Protein AF-F7KU74-F1 (afdb_monomer_lite)

Sequence (120 aa):
MKKQVNDEVMTDLCMKVKKYVEEKDWDSCMELIPRYM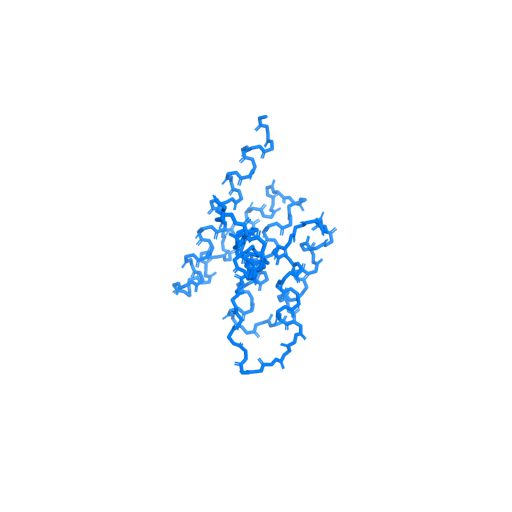ERYPNSAVPHNLLGIVLESQGHHPDAMRHFRAAWSLDPTFMPASQNIDAYSLYDSEKDVKPAYTADDCLTERRPTLLEKSGFF

Secondary structure (DSSP, 8-state):
-HHHHHHHHHHHHHHHHHHHHHTT-HHHHHHHHHHHHHH-TT-HHHHHHHHHHHHHTT-HHHHHHHHHHHHHH-TT-HHHHHHHHHHHS--TT--PPP--SHHHHHHTS---TTSS----

pLDDT: mean 87.08, std 16.15, range [45.28, 98.5]

Radius of gyration: 15.87 Å; chains: 1; bounding box: 47×33×41 Å

Foldseek 3Di:
DVVVVVVVVLVVLLVVLVVCLVVVVLVCLVVPLVVCCVVCVLALQSLQSVLVSCVSVVVNVSSLVSLVVSCVSPVPQVQSVLQNVQSVPPDVPDPGDRDNHVVVVVVPPDPDPPVPPPDD

Structure (mmCIF, N/CA/C/O backbone):
data_AF-F7KU74-F1
#
_entry.id   AF-F7KU74-F1
#
loop_
_atom_site.group_PDB
_atom_site.id
_atom_site.type_symbol
_atom_site.label_atom_id
_atom_site.label_alt_id
_atom_site.label_comp_id
_atom_site.label_asym_id
_atom_site.label_entity_id
_atom_site.label_seq_id
_atom_site.pdbx_PDB_ins_code
_atom_site.Cartn_x
_atom_site.Cartn_y
_atom_site.Cartn_z
_atom_site.occupancy
_atom_site.B_iso_or_equiv
_atom_site.auth_seq_id
_atom_site.auth_comp_id
_atom_site.auth_asym_id
_atom_site.auth_atom_id
_atom_site.pdbx_PDB_model_num
ATOM 1 N N . MET A 1 1 ? 16.213 11.738 -14.566 1.00 60.38 1 MET A N 1
ATOM 2 C CA . MET A 1 1 ? 14.845 12.249 -14.811 1.00 60.38 1 MET A CA 1
ATOM 3 C C . MET A 1 1 ? 13.755 11.187 -14.640 1.00 60.38 1 MET A C 1
ATOM 5 O O . MET A 1 1 ? 12.899 11.403 -13.805 1.00 60.38 1 MET A O 1
ATOM 9 N N . LYS A 1 2 ? 13.778 10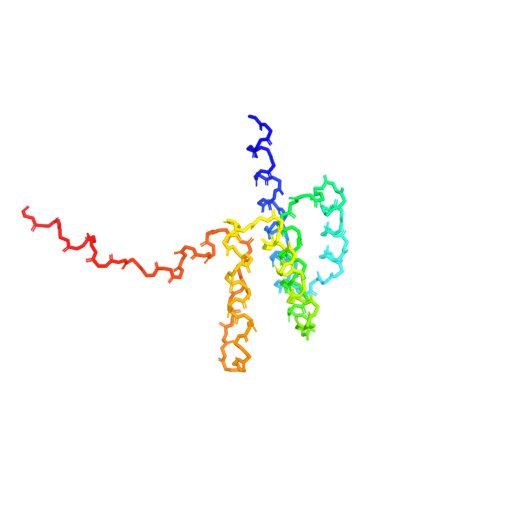.025 -15.324 1.00 61.94 2 LYS A N 1
ATOM 10 C CA . LYS A 1 2 ? 12.691 9.014 -15.218 1.00 61.94 2 LYS A CA 1
ATOM 11 C C . LYS A 1 2 ? 12.496 8.377 -13.826 1.00 61.94 2 LYS A C 1
ATOM 13 O O . LYS A 1 2 ? 11.362 8.163 -13.430 1.00 61.94 2 LYS A O 1
ATOM 18 N N . LYS A 1 3 ? 13.581 8.092 -13.092 1.00 64.25 3 LYS A N 1
ATOM 19 C CA . LYS A 1 3 ? 13.516 7.505 -11.737 1.00 64.25 3 LYS A CA 1
ATOM 20 C C . LYS A 1 3 ? 12.809 8.438 -10.744 1.00 64.25 3 LYS A C 1
ATOM 22 O O . LYS A 1 3 ? 11.842 8.043 -10.124 1.00 64.25 3 LYS A O 1
ATOM 27 N N . GLN A 1 4 ? 13.218 9.704 -10.730 1.00 63.88 4 GLN A N 1
ATOM 28 C CA . GLN A 1 4 ? 12.684 10.738 -9.840 1.00 63.88 4 GLN A CA 1
ATOM 29 C C . GLN A 1 4 ? 11.178 10.982 -10.048 1.00 63.88 4 GLN A C 1
ATOM 31 O O . GLN A 1 4 ? 10.428 11.071 -9.087 1.00 63.88 4 GLN A O 1
ATOM 36 N N . VAL A 1 5 ? 10.720 10.988 -11.307 1.00 66.12 5 VAL A N 1
ATOM 37 C CA . VAL A 1 5 ? 9.287 11.091 -11.637 1.00 66.12 5 VAL A CA 1
ATOM 38 C C . VAL A 1 5 ? 8.510 9.856 -11.170 1.00 66.12 5 VAL A C 1
ATOM 40 O O . VAL A 1 5 ? 7.389 9.984 -10.690 1.00 66.12 5 VAL A O 1
ATOM 43 N N . ASN A 1 6 ? 9.085 8.656 -11.289 1.00 78.69 6 ASN A N 1
ATOM 44 C CA . ASN A 1 6 ? 8.441 7.449 -10.772 1.00 78.69 6 ASN A CA 1
ATOM 45 C C . ASN A 1 6 ? 8.357 7.463 -9.238 1.00 78.69 6 ASN A C 1
ATOM 47 O O . ASN A 1 6 ? 7.337 7.042 -8.701 1.00 78.69 6 ASN A O 1
ATOM 51 N N . ASP A 1 7 ? 9.376 7.981 -8.551 1.00 81.19 7 ASP A N 1
ATOM 52 C CA . ASP A 1 7 ? 9.401 8.075 -7.088 1.00 81.19 7 ASP A CA 1
ATOM 53 C C . ASP A 1 7 ? 8.306 9.035 -6.572 1.00 81.19 7 ASP A C 1
ATOM 55 O O . ASP A 1 7 ? 7.558 8.688 -5.657 1.00 81.19 7 ASP A O 1
ATOM 59 N N . GLU A 1 8 ? 8.122 10.197 -7.209 1.00 88.50 8 GLU A N 1
ATOM 60 C CA . GLU A 1 8 ? 7.037 11.141 -6.882 1.00 88.50 8 GLU A CA 1
ATOM 61 C C . GLU A 1 8 ? 5.646 10.537 -7.127 1.00 88.50 8 GLU A C 1
ATOM 63 O O . GLU A 1 8 ? 4.759 10.642 -6.279 1.00 88.50 8 GLU A O 1
ATOM 68 N N . VAL A 1 9 ? 5.461 9.847 -8.258 1.00 93.50 9 VAL A N 1
ATOM 69 C CA . VAL A 1 9 ? 4.189 9.190 -8.604 1.00 93.50 9 VAL A CA 1
ATOM 70 C C . VAL A 1 9 ? 3.828 8.090 -7.602 1.00 93.50 9 VAL A C 1
ATOM 72 O O . VAL A 1 9 ? 2.661 7.955 -7.232 1.00 93.50 9 VAL A O 1
ATOM 75 N N . MET A 1 10 ? 4.809 7.302 -7.156 1.00 94.94 10 MET A N 1
ATOM 76 C CA . MET A 1 10 ? 4.579 6.263 -6.148 1.00 94.94 10 MET A CA 1
ATOM 77 C C . MET A 1 10 ? 4.328 6.862 -4.764 1.00 94.94 10 MET A C 1
ATOM 79 O O . MET A 1 10 ? 3.487 6.352 -4.030 1.00 94.94 10 MET A O 1
ATOM 83 N N . THR A 1 11 ? 4.986 7.973 -4.431 1.00 93.94 11 THR A N 1
ATOM 84 C CA . THR A 1 11 ? 4.736 8.701 -3.179 1.00 93.94 11 THR A CA 1
ATOM 85 C C . THR A 1 11 ? 3.295 9.222 -3.128 1.00 93.94 11 THR A C 1
ATOM 87 O O . THR A 1 11 ? 2.610 9.030 -2.124 1.00 93.94 11 THR A O 1
ATOM 90 N N . ASP A 1 12 ? 2.793 9.808 -4.222 1.00 95.88 12 ASP A N 1
ATOM 91 C CA . ASP A 1 12 ? 1.389 10.234 -4.343 1.00 95.88 12 ASP A CA 1
ATOM 92 C C . ASP A 1 12 ? 0.410 9.061 -4.182 1.00 95.88 12 ASP A C 1
ATOM 94 O O . ASP A 1 12 ? -0.574 9.173 -3.446 1.00 95.88 12 ASP A O 1
ATOM 98 N N . LEU A 1 13 ? 0.708 7.913 -4.801 1.00 97.56 13 LEU A N 1
ATOM 99 C CA . LEU A 1 13 ? -0.093 6.702 -4.631 1.00 97.56 13 LEU A CA 1
ATOM 100 C C . LEU A 1 13 ? -0.143 6.265 -3.159 1.00 97.56 13 LEU A C 1
ATOM 102 O O . LEU A 1 13 ? -1.234 6.027 -2.639 1.00 97.56 13 LEU A O 1
ATOM 106 N N . CYS A 1 14 ? 1.006 6.188 -2.479 1.00 97.62 14 CYS A N 1
ATOM 107 C CA . CYS A 1 14 ? 1.068 5.806 -1.068 1.00 97.62 14 CYS A CA 1
ATOM 108 C C . CYS A 1 14 ? 0.245 6.752 -0.185 1.00 97.62 14 CYS A C 1
ATOM 110 O O . CYS A 1 14 ? -0.519 6.282 0.655 1.00 97.62 14 CYS A O 1
ATOM 112 N N . MET A 1 15 ? 0.351 8.071 -0.395 1.00 97.12 15 MET A N 1
ATOM 113 C CA . MET A 1 15 ? -0.408 9.064 0.375 1.00 97.12 15 MET A CA 1
ATOM 114 C C . MET A 1 15 ? -1.922 8.921 0.178 1.00 97.12 15 MET A C 1
ATOM 116 O O . MET A 1 15 ? -2.672 8.944 1.155 1.00 97.12 15 MET A O 1
ATOM 120 N N . LYS A 1 16 ? -2.382 8.739 -1.067 1.00 98.12 16 LYS A N 1
ATOM 121 C CA . LYS A 1 16 ? -3.809 8.548 -1.372 1.00 98.12 16 LYS A CA 1
ATOM 122 C C . LYS A 1 16 ? -4.356 7.266 -0.765 1.00 98.12 16 LYS A C 1
ATOM 124 O O . LYS A 1 16 ? -5.388 7.309 -0.107 1.00 98.12 16 LYS A O 1
ATOM 129 N N . VAL A 1 17 ? -3.655 6.146 -0.951 1.00 98.31 17 VAL A N 1
ATOM 130 C CA . VAL A 1 17 ? -4.093 4.857 -0.402 1.00 98.31 17 VAL A CA 1
ATOM 131 C C . VAL A 1 17 ? -4.121 4.902 1.121 1.00 98.31 17 VAL A C 1
ATOM 133 O O . VAL A 1 17 ? -5.105 4.468 1.704 1.00 98.31 17 VAL A O 1
ATOM 136 N N . LYS A 1 18 ? -3.106 5.481 1.773 1.00 97.69 18 LYS A N 1
ATOM 137 C CA . LYS A 1 18 ? -3.102 5.650 3.232 1.00 97.69 18 LYS A CA 1
ATOM 138 C C . LYS A 1 18 ? -4.338 6.411 3.716 1.00 97.69 18 LYS A C 1
ATOM 140 O O . LYS A 1 18 ? -5.028 5.935 4.611 1.00 97.69 18 LYS A O 1
ATOM 145 N N . LYS A 1 19 ? -4.660 7.535 3.069 1.00 98.19 19 LYS A N 1
ATOM 146 C CA . LYS A 1 19 ? -5.867 8.313 3.373 1.00 98.19 19 LYS A CA 1
ATOM 147 C C . LYS A 1 19 ? -7.145 7.481 3.197 1.00 98.19 19 LYS A C 1
ATOM 149 O O . LYS A 1 19 ? -7.986 7.465 4.087 1.00 98.19 19 LYS A O 1
ATOM 154 N N . TYR A 1 20 ? -7.286 6.775 2.077 1.00 98.25 20 TYR A N 1
ATOM 155 C CA . TYR A 1 20 ? -8.466 5.946 1.824 1.00 98.25 20 TYR A CA 1
ATOM 156 C C . TYR A 1 20 ? -8.605 4.796 2.827 1.00 98.25 20 TYR A C 1
ATOM 158 O O . TYR A 1 20 ? -9.713 4.510 3.267 1.00 98.25 20 TYR A O 1
ATOM 166 N N . VAL A 1 21 ? -7.501 4.175 3.252 1.00 97.19 21 VAL A N 1
ATOM 167 C CA . VAL A 1 21 ? -7.513 3.148 4.306 1.00 97.19 21 VAL A CA 1
ATOM 168 C C . VAL A 1 21 ? -7.985 3.729 5.643 1.00 97.19 21 VAL A C 1
ATOM 170 O O . VAL A 1 21 ? -8.821 3.118 6.307 1.00 97.19 21 VAL A O 1
ATOM 173 N N . GLU A 1 22 ? -7.505 4.916 6.027 1.00 95.69 22 GLU A N 1
ATOM 174 C CA . GLU A 1 22 ? -7.946 5.620 7.244 1.00 95.69 22 GLU A CA 1
ATOM 175 C C . GLU A 1 22 ? -9.449 5.957 7.203 1.00 95.69 22 GLU A C 1
ATOM 177 O O . GLU A 1 22 ? -10.148 5.832 8.210 1.00 95.69 22 GLU A O 1
ATOM 182 N N . GLU A 1 23 ? -9.961 6.320 6.025 1.00 97.38 23 GLU A N 1
ATOM 183 C CA . GLU A 1 23 ? -11.383 6.588 5.767 1.00 97.38 23 GLU A CA 1
ATOM 184 C C . GLU A 1 23 ? -12.219 5.306 5.578 1.00 97.38 23 GLU A C 1
ATOM 186 O O . GLU A 1 23 ? -13.448 5.376 5.521 1.00 97.38 23 GLU A O 1
ATOM 191 N N . LYS A 1 24 ? -11.574 4.130 5.523 1.00 96.69 24 LYS A N 1
ATOM 192 C CA . LYS A 1 24 ? -12.171 2.831 5.160 1.00 96.69 24 LYS A CA 1
ATOM 193 C C . LYS A 1 24 ? -12.845 2.829 3.782 1.00 96.69 24 LYS A C 1
ATOM 195 O O . LYS A 1 24 ? -13.768 2.052 3.536 1.00 96.69 24 LYS A O 1
ATOM 200 N N . ASP A 1 25 ? -12.373 3.684 2.881 1.00 97.88 25 ASP A N 1
ATOM 201 C CA . ASP A 1 25 ? -12.792 3.746 1.485 1.00 97.88 25 ASP A CA 1
ATOM 202 C C . ASP A 1 25 ? -12.037 2.689 0.664 1.00 97.88 25 ASP A C 1
ATOM 204 O O . ASP A 1 25 ? -11.052 2.944 -0.041 1.00 97.88 25 ASP A O 1
ATOM 208 N N . TRP A 1 26 ? -12.486 1.443 0.811 1.00 96.81 26 TRP A N 1
ATOM 209 C CA . TRP A 1 26 ? -11.914 0.304 0.099 1.00 96.81 26 TRP A CA 1
ATOM 210 C C . TRP A 1 26 ? -12.157 0.394 -1.406 1.00 96.81 26 TRP A C 1
ATOM 212 O O . TRP A 1 26 ? -11.298 -0.027 -2.177 1.00 96.81 26 TRP A O 1
ATOM 222 N N . ASP A 1 27 ? -13.280 0.976 -1.827 1.00 96.81 27 ASP A N 1
ATOM 223 C CA . ASP A 1 27 ? -13.652 1.090 -3.236 1.00 96.81 27 ASP A CA 1
ATOM 224 C C . ASP A 1 27 ? -12.647 1.967 -3.991 1.00 96.81 27 ASP A C 1
ATOM 226 O O . ASP A 1 27 ? -12.095 1.538 -5.008 1.00 96.81 27 ASP A O 1
ATOM 230 N N . SER A 1 28 ? -12.300 3.137 -3.442 1.00 97.62 28 SER A N 1
ATOM 231 C CA . SER A 1 28 ? -11.270 4.005 -4.027 1.00 97.62 28 SER A CA 1
ATOM 232 C C . SER A 1 28 ? -9.893 3.331 -4.077 1.00 97.62 28 SER A C 1
ATOM 234 O O . SER A 1 28 ? -9.157 3.494 -5.055 1.00 97.62 28 SER A O 1
ATOM 236 N N . CYS A 1 29 ? -9.532 2.526 -3.068 1.00 97.69 29 CYS A N 1
ATOM 237 C CA . CYS A 1 29 ? -8.291 1.741 -3.093 1.00 97.69 29 CYS A CA 1
ATOM 238 C C . CYS A 1 29 ? -8.300 0.702 -4.222 1.00 97.69 29 CYS A C 1
ATOM 240 O O . CYS A 1 29 ? -7.329 0.591 -4.978 1.00 97.69 29 CYS A O 1
ATOM 242 N N . MET A 1 30 ? -9.399 -0.047 -4.334 1.00 95.69 30 MET A N 1
ATOM 243 C CA . MET A 1 30 ? -9.573 -1.126 -5.305 1.00 95.69 30 MET A CA 1
ATOM 244 C C . MET A 1 30 ? -9.766 -0.609 -6.736 1.00 95.69 30 MET A C 1
ATOM 246 O O . MET A 1 30 ? -9.493 -1.344 -7.679 1.00 95.69 30 MET A O 1
ATOM 250 N N . GLU A 1 31 ? -10.153 0.654 -6.926 1.00 97.06 31 GLU A N 1
ATOM 251 C CA . GLU A 1 31 ? -10.120 1.323 -8.231 1.00 97.06 31 GLU A CA 1
ATOM 252 C C . GLU A 1 31 ? -8.714 1.847 -8.573 1.00 97.06 31 GLU A C 1
ATOM 254 O O . GLU A 1 31 ? -8.239 1.699 -9.705 1.00 97.06 31 GLU A O 1
ATOM 259 N N . LEU A 1 32 ? -8.032 2.478 -7.610 1.00 97.88 32 LEU A N 1
ATOM 260 C CA . LEU A 1 32 ? -6.780 3.192 -7.859 1.00 97.88 32 LEU A CA 1
ATOM 261 C C . LEU A 1 32 ? -5.587 2.249 -8.041 1.00 97.88 32 LEU A C 1
ATOM 263 O O . LEU A 1 32 ? -4.817 2.409 -8.990 1.00 97.88 32 LEU A O 1
ATOM 267 N N . ILE A 1 33 ? -5.413 1.278 -7.143 1.00 98.12 33 ILE A N 1
ATOM 268 C CA . ILE A 1 33 ? -4.217 0.424 -7.110 1.00 98.12 33 ILE A CA 1
ATOM 269 C C . ILE A 1 33 ? -4.049 -0.398 -8.403 1.00 98.12 33 ILE A C 1
ATOM 271 O O . ILE A 1 33 ? -2.938 -0.390 -8.948 1.00 98.12 33 ILE A O 1
ATOM 275 N N . PRO A 1 34 ? -5.093 -1.044 -8.970 1.00 97.62 34 PRO A N 1
ATOM 276 C CA . PRO A 1 34 ? -4.948 -1.815 -10.207 1.00 97.62 34 PRO A CA 1
ATOM 277 C C . PRO A 1 34 ? -4.460 -0.983 -11.395 1.00 97.62 34 PRO A C 1
ATOM 279 O O . PRO A 1 34 ? -3.608 -1.443 -12.152 1.00 97.62 34 PRO A O 1
ATOM 282 N N . ARG A 1 35 ? -4.887 0.282 -11.515 1.00 97.62 35 ARG A N 1
ATOM 283 C CA . ARG A 1 35 ? -4.396 1.188 -12.572 1.00 97.62 35 ARG A CA 1
ATOM 284 C C . ARG A 1 35 ? -2.884 1.404 -12.488 1.00 97.62 35 ARG A C 1
ATOM 286 O O . ARG A 1 35 ? -2.208 1.534 -13.509 1.00 97.62 35 ARG A O 1
ATOM 293 N N . TYR A 1 36 ? -2.338 1.443 -11.273 1.00 97.44 36 TYR A N 1
ATOM 294 C CA . TYR A 1 36 ? -0.897 1.560 -11.064 1.00 97.44 36 TYR A CA 1
ATOM 295 C C . TYR A 1 36 ? -0.176 0.231 -11.279 1.00 97.44 36 TYR A C 1
ATOM 297 O O . TYR A 1 36 ? 0.931 0.248 -11.808 1.00 97.44 36 TYR A O 1
ATOM 305 N N . MET A 1 37 ? -0.790 -0.908 -10.949 1.00 96.50 37 MET A N 1
ATOM 306 C CA . MET A 1 37 ? -0.249 -2.225 -11.312 1.00 96.50 37 MET A CA 1
ATOM 307 C C . MET A 1 37 ? -0.141 -2.389 -12.832 1.00 96.50 37 MET A C 1
ATOM 309 O O . MET A 1 37 ? 0.896 -2.819 -13.326 1.00 96.50 37 MET A O 1
ATOM 313 N N . GLU A 1 38 ? -1.165 -1.984 -13.586 1.00 96.00 38 GLU A N 1
ATOM 314 C CA . GLU A 1 38 ? -1.161 -2.043 -15.053 1.00 96.00 38 GLU A CA 1
ATOM 315 C C . GLU A 1 38 ? -0.091 -1.135 -15.667 1.00 96.00 38 GLU A C 1
ATOM 317 O O . GLU A 1 38 ? 0.631 -1.529 -16.584 1.00 96.00 38 GLU A O 1
ATOM 322 N N . ARG A 1 39 ? 0.032 0.094 -15.156 1.00 95.62 39 ARG A N 1
ATOM 323 C CA . ARG A 1 39 ? 0.986 1.079 -15.679 1.00 95.62 39 ARG A CA 1
ATOM 324 C C . ARG A 1 39 ? 2.428 0.803 -15.248 1.00 95.62 39 ARG A C 1
ATOM 326 O O . ARG A 1 39 ? 3.360 1.169 -15.967 1.00 95.62 39 ARG A O 1
ATOM 333 N N . TYR A 1 40 ? 2.615 0.182 -14.086 1.00 94.44 40 TYR A N 1
ATOM 334 C CA . TYR A 1 40 ? 3.913 -0.081 -13.469 1.00 94.44 40 TYR A CA 1
ATOM 335 C C . TYR A 1 40 ? 4.017 -1.546 -13.006 1.00 94.44 40 TYR A C 1
ATOM 337 O O . TYR A 1 40 ? 4.199 -1.798 -11.815 1.00 94.44 40 TYR A O 1
ATOM 345 N N . PRO A 1 41 ? 3.974 -2.522 -13.932 1.00 94.94 41 PRO A N 1
ATOM 346 C CA . PRO A 1 41 ? 3.888 -3.949 -13.594 1.00 94.94 41 PRO A CA 1
ATOM 347 C C . PRO A 1 41 ? 5.120 -4.495 -12.861 1.00 94.94 41 PRO A C 1
ATOM 349 O O . PRO A 1 41 ? 5.047 -5.528 -12.207 1.00 94.94 41 PRO A O 1
ATOM 352 N N . ASN A 1 42 ? 6.250 -3.791 -12.947 1.00 93.88 42 ASN A N 1
ATOM 353 C CA . ASN A 1 42 ? 7.495 -4.157 -12.270 1.00 93.88 42 ASN A CA 1
ATOM 354 C C . ASN A 1 42 ? 7.702 -3.388 -10.953 1.00 93.88 42 ASN A C 1
ATOM 356 O O . ASN A 1 42 ? 8.797 -3.415 -10.400 1.00 93.88 42 ASN A O 1
ATOM 360 N N . SER A 1 43 ? 6.701 -2.636 -10.486 1.00 95.12 43 SER A N 1
ATOM 361 C CA . SER A 1 43 ? 6.793 -1.878 -9.238 1.00 95.12 43 SER A CA 1
ATOM 362 C C . SER A 1 43 ? 6.308 -2.714 -8.060 1.00 95.12 43 SER A C 1
ATOM 364 O O . SER A 1 43 ? 5.203 -3.252 -8.082 1.00 95.12 43 SER A O 1
ATOM 366 N N . ALA A 1 44 ? 7.100 -2.762 -6.991 1.00 96.81 44 ALA A N 1
ATOM 367 C CA . ALA A 1 44 ? 6.706 -3.398 -5.737 1.00 96.81 44 ALA A CA 1
ATOM 368 C C . ALA A 1 44 ? 5.617 -2.609 -4.984 1.00 96.81 44 ALA A C 1
ATOM 370 O O . ALA A 1 44 ? 4.817 -3.197 -4.254 1.00 96.81 44 ALA A O 1
ATOM 371 N N . VAL A 1 45 ? 5.551 -1.285 -5.181 1.00 97.25 45 VAL A N 1
ATOM 372 C CA . VAL A 1 45 ? 4.704 -0.379 -4.386 1.00 97.25 45 VAL A CA 1
ATOM 373 C C . VAL A 1 45 ? 3.214 -0.739 -4.467 1.00 97.25 45 VAL A C 1
ATOM 375 O O . VAL A 1 45 ? 2.612 -0.936 -3.411 1.00 97.25 45 VAL A O 1
ATOM 378 N N . PRO A 1 46 ? 2.591 -0.909 -5.652 1.00 98.00 46 PRO A N 1
ATOM 379 C CA . PRO A 1 46 ? 1.166 -1.231 -5.726 1.00 98.00 46 PRO A CA 1
ATOM 380 C C . PRO A 1 46 ? 0.824 -2.575 -5.071 1.00 98.00 46 PRO A C 1
ATOM 382 O O . PRO A 1 46 ? -0.227 -2.707 -4.450 1.00 98.00 46 PRO A O 1
ATOM 385 N N . HIS A 1 47 ? 1.720 -3.566 -5.164 1.00 98.38 47 HIS A N 1
ATOM 386 C CA . HIS A 1 47 ? 1.536 -4.855 -4.496 1.00 98.38 47 HIS A CA 1
ATOM 387 C C . HIS A 1 47 ? 1.570 -4.706 -2.975 1.00 98.38 47 HIS A C 1
ATOM 389 O O . HIS A 1 47 ? 0.696 -5.239 -2.302 1.00 98.38 47 HIS A O 1
ATOM 395 N N . ASN A 1 48 ? 2.510 -3.932 -2.432 1.00 98.44 48 ASN A N 1
ATOM 396 C CA . ASN A 1 48 ? 2.547 -3.660 -0.998 1.00 98.44 48 ASN A CA 1
ATOM 397 C C . ASN A 1 48 ? 1.267 -2.964 -0.518 1.00 98.44 48 ASN A C 1
ATOM 399 O O . ASN A 1 48 ? 0.664 -3.387 0.462 1.00 98.44 48 ASN A O 1
ATOM 403 N N . LEU A 1 49 ? 0.812 -1.944 -1.248 1.00 98.44 49 LEU A N 1
ATOM 404 C CA . LEU A 1 49 ? -0.398 -1.198 -0.908 1.00 98.44 49 LEU A CA 1
ATOM 405 C C . LEU A 1 49 ? -1.656 -2.070 -0.936 1.00 98.44 49 LEU A C 1
ATOM 407 O O . LEU A 1 49 ? -2.476 -1.976 -0.025 1.00 98.44 49 LEU A O 1
ATOM 411 N N . LEU A 1 50 ? -1.791 -2.958 -1.927 1.00 98.50 50 LEU A N 1
ATOM 412 C CA . LEU A 1 50 ? -2.911 -3.900 -1.960 1.00 98.50 50 LEU A CA 1
ATOM 413 C C . LEU A 1 50 ? -2.865 -4.867 -0.772 1.00 98.50 50 LEU A C 1
ATOM 415 O O . LEU A 1 50 ? -3.904 -5.174 -0.198 1.00 98.50 50 LEU A O 1
ATOM 419 N N . GLY A 1 51 ? -1.667 -5.293 -0.362 1.00 98.00 51 GLY A N 1
ATOM 420 C CA . GLY A 1 51 ? -1.490 -6.084 0.852 1.00 98.00 51 GLY A CA 1
ATOM 421 C C . GLY A 1 51 ? -2.037 -5.375 2.093 1.00 98.00 51 GLY A C 1
ATOM 422 O O . GLY A 1 51 ? -2.841 -5.950 2.818 1.00 98.00 51 GLY A O 1
ATOM 423 N N . ILE A 1 52 ? -1.689 -4.101 2.292 1.00 97.75 52 ILE A N 1
ATOM 424 C CA . ILE A 1 52 ? -2.176 -3.302 3.433 1.00 97.75 52 ILE A CA 1
ATOM 425 C C . ILE A 1 52 ? -3.704 -3.169 3.415 1.00 97.75 52 ILE A C 1
ATOM 427 O O . ILE A 1 52 ? -4.360 -3.319 4.447 1.00 97.75 52 ILE A O 1
ATOM 431 N N . VAL A 1 53 ? -4.283 -2.901 2.243 1.00 98.00 53 VAL A N 1
ATOM 432 C CA . VAL A 1 53 ? -5.739 -2.775 2.068 1.00 98.00 53 VAL A CA 1
ATOM 433 C C . VAL A 1 53 ? -6.448 -4.090 2.402 1.00 98.00 53 VAL A C 1
ATOM 435 O O . VAL A 1 53 ? -7.493 -4.074 3.050 1.00 98.00 53 VAL A O 1
ATOM 438 N N . LEU A 1 54 ? -5.876 -5.226 2.000 1.00 97.12 54 LEU A N 1
ATOM 439 C CA . LEU A 1 54 ? -6.414 -6.553 2.294 1.00 97.12 54 LEU A CA 1
ATOM 440 C C . LEU A 1 54 ? -6.284 -6.917 3.781 1.00 97.12 54 LEU A C 1
ATOM 442 O O . LEU A 1 54 ? -7.255 -7.416 4.348 1.00 97.12 54 LEU A O 1
ATOM 446 N N . GLU A 1 55 ? -5.158 -6.612 4.438 1.00 94.81 55 GLU A N 1
ATOM 447 C CA . GLU A 1 55 ? -5.026 -6.768 5.901 1.00 94.81 55 GLU A CA 1
ATOM 448 C C . GLU A 1 55 ? -6.069 -5.936 6.642 1.00 94.81 55 GLU A C 1
ATOM 450 O O . GLU A 1 55 ? -6.726 -6.424 7.558 1.00 94.81 55 GLU A O 1
ATOM 455 N N . SER A 1 56 ? -6.279 -4.692 6.206 1.00 93.62 56 SER A N 1
ATOM 456 C CA . SER A 1 56 ? -7.245 -3.776 6.823 1.00 93.62 56 SER A CA 1
ATOM 457 C C . SER A 1 56 ? -8.696 -4.268 6.702 1.00 93.62 56 SER A C 1
ATO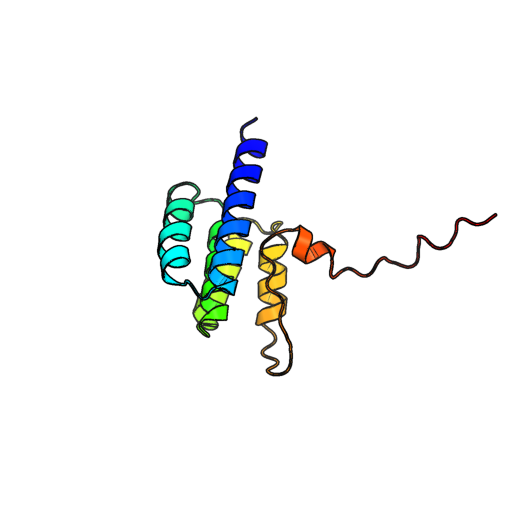M 459 O O . SER A 1 56 ? -9.554 -3.869 7.490 1.00 93.62 56 SER A O 1
ATOM 461 N N . GLN A 1 57 ? -8.968 -5.159 5.744 1.00 93.94 57 GLN A N 1
ATOM 462 C CA . GLN A 1 57 ? -10.249 -5.853 5.567 1.00 93.94 57 GLN A CA 1
ATOM 463 C C . GLN A 1 57 ? -10.299 -7.227 6.264 1.00 93.94 57 GLN A C 1
ATOM 465 O O . GLN A 1 57 ? -11.331 -7.892 6.230 1.00 93.94 57 GLN A O 1
ATOM 470 N N . GLY A 1 58 ? -9.208 -7.668 6.897 1.00 91.94 58 GLY A N 1
ATOM 471 C CA . GLY A 1 58 ? -9.093 -8.982 7.536 1.00 91.94 58 GLY A CA 1
ATOM 472 C C . GLY A 1 58 ? -8.764 -10.130 6.574 1.00 91.94 58 GLY A C 1
ATOM 473 O O . GLY A 1 58 ? -8.784 -11.296 6.972 1.00 91.94 58 GLY A O 1
ATOM 474 N N . HIS A 1 59 ? -8.429 -9.838 5.316 1.00 94.94 59 HIS A N 1
ATOM 475 C CA . HIS A 1 59 ? -8.048 -10.827 4.302 1.00 94.94 59 HIS A CA 1
ATOM 476 C C . HIS A 1 59 ? -6.549 -11.167 4.373 1.00 94.94 59 HIS A C 1
ATOM 478 O O . HIS A 1 59 ? -5.807 -11.044 3.395 1.00 94.94 59 HIS A O 1
ATOM 484 N N . HIS A 1 60 ? -6.112 -11.625 5.547 1.00 93.38 60 HIS A N 1
ATOM 485 C CA . HIS A 1 60 ? -4.704 -11.864 5.883 1.00 93.38 60 HIS A CA 1
ATOM 486 C C . HIS A 1 60 ? -3.945 -12.781 4.890 1.00 93.38 60 HIS A C 1
ATOM 488 O O . HIS A 1 60 ? -2.849 -12.428 4.441 1.00 93.38 60 HIS A O 1
ATOM 494 N N . PRO A 1 61 ? -4.494 -13.933 4.439 1.00 95.12 61 PRO A N 1
ATOM 495 C CA . PRO A 1 61 ? -3.776 -14.793 3.494 1.00 95.12 61 PRO A CA 1
ATOM 496 C C . PRO A 1 61 ? -3.502 -14.127 2.141 1.00 95.12 61 PRO A C 1
ATOM 498 O O . PRO A 1 61 ? -2.427 -14.318 1.568 1.00 95.12 61 PRO A O 1
ATOM 501 N N . ASP A 1 62 ? -4.454 -13.350 1.624 1.00 96.81 62 ASP A N 1
ATOM 502 C CA . ASP A 1 62 ? -4.296 -12.671 0.338 1.00 96.81 62 ASP A CA 1
ATOM 503 C C . ASP A 1 62 ? -3.363 -11.469 0.454 1.00 96.81 62 ASP A C 1
ATOM 505 O O . ASP A 1 62 ? -2.513 -11.262 -0.416 1.00 96.81 62 ASP A O 1
ATOM 509 N N . ALA A 1 63 ? -3.421 -10.746 1.570 1.00 97.25 63 ALA A N 1
ATOM 510 C CA . ALA A 1 63 ? -2.465 -9.695 1.860 1.00 97.25 63 ALA A CA 1
ATOM 511 C C . ALA A 1 63 ? -1.015 -10.200 1.858 1.00 97.25 63 ALA A C 1
ATOM 513 O O . ALA A 1 63 ? -0.161 -9.647 1.158 1.00 97.25 63 ALA A O 1
ATOM 514 N N . MET A 1 64 ? -0.747 -11.319 2.538 1.00 96.81 64 MET A N 1
ATOM 515 C CA . MET A 1 64 ? 0.577 -11.946 2.563 1.00 96.81 64 MET A CA 1
ATOM 516 C C . MET A 1 64 ? 1.078 -12.337 1.163 1.00 96.81 64 MET A C 1
ATOM 518 O O . MET A 1 64 ? 2.273 -12.228 0.872 1.00 96.81 64 MET A O 1
ATOM 522 N N . ARG A 1 65 ? 0.187 -12.757 0.253 1.00 97.94 65 ARG A N 1
ATOM 523 C CA . ARG A 1 65 ? 0.557 -13.029 -1.151 1.00 97.94 65 ARG A CA 1
ATOM 524 C C . ARG A 1 65 ? 1.022 -11.759 -1.854 1.00 97.94 65 ARG A C 1
ATOM 526 O O . ARG A 1 65 ? 2.023 -11.794 -2.570 1.00 97.94 65 ARG A O 1
ATOM 533 N N . HIS A 1 66 ? 0.335 -10.646 -1.625 1.00 98.31 66 HIS A N 1
ATOM 534 C CA . HIS A 1 66 ? 0.678 -9.356 -2.210 1.00 98.31 66 HIS A CA 1
ATOM 535 C C . HIS A 1 66 ? 1.968 -8.765 -1.630 1.00 98.31 66 HIS A C 1
ATOM 537 O O . HIS A 1 66 ? 2.814 -8.307 -2.401 1.00 98.31 66 HIS A O 1
ATOM 543 N N . PHE A 1 67 ? 2.206 -8.877 -0.322 1.00 98.25 67 PHE A N 1
ATOM 544 C CA . PHE A 1 67 ? 3.488 -8.474 0.261 1.00 98.25 67 PHE A CA 1
ATOM 545 C C . PHE A 1 67 ? 4.660 -9.295 -0.287 1.00 98.25 67 PHE A C 1
ATOM 547 O O . PHE A 1 67 ? 5.692 -8.741 -0.665 1.00 98.25 67 PHE A O 1
ATOM 554 N N . ARG A 1 68 ? 4.495 -10.616 -0.422 1.00 98.19 68 ARG A N 1
ATOM 555 C CA . ARG A 1 68 ? 5.519 -11.485 -1.025 1.00 98.19 68 ARG A CA 1
ATOM 556 C C . ARG A 1 68 ? 5.761 -11.173 -2.499 1.00 98.19 68 ARG A C 1
ATOM 558 O O . ARG A 1 68 ? 6.901 -11.267 -2.952 1.00 98.19 68 ARG A O 1
ATOM 565 N N . ALA A 1 69 ? 4.725 -10.793 -3.245 1.00 98.25 69 ALA A N 1
ATOM 566 C CA . ALA A 1 69 ? 4.875 -10.332 -4.623 1.00 98.25 69 ALA A CA 1
ATOM 567 C C . ALA A 1 69 ? 5.692 -9.032 -4.688 1.00 98.25 69 ALA A C 1
ATOM 569 O O . ALA A 1 69 ? 6.633 -8.955 -5.473 1.00 98.25 69 ALA A O 1
ATOM 570 N N . ALA A 1 70 ? 5.403 -8.060 -3.815 1.00 98.12 70 ALA A N 1
ATOM 571 C CA . ALA A 1 70 ? 6.185 -6.828 -3.703 1.00 98.12 70 ALA A CA 1
ATOM 572 C C . ALA A 1 70 ? 7.663 -7.121 -3.399 1.00 98.12 70 ALA A C 1
ATOM 574 O O . ALA A 1 70 ? 8.544 -6.645 -4.109 1.00 98.12 70 ALA A O 1
ATOM 575 N N . TRP A 1 71 ? 7.925 -7.984 -2.414 1.00 97.75 71 TRP A N 1
ATOM 576 C CA . TRP A 1 71 ? 9.277 -8.428 -2.068 1.00 97.75 71 TRP A CA 1
ATOM 577 C C . TRP A 1 71 ? 9.988 -9.155 -3.218 1.00 97.75 71 TRP A C 1
ATOM 579 O O . TRP A 1 71 ? 11.189 -9.002 -3.407 1.00 97.75 71 TRP A O 1
ATOM 589 N N . SER A 1 72 ? 9.257 -9.946 -4.005 1.00 98.00 72 SER A N 1
ATOM 590 C CA . SER A 1 72 ? 9.829 -10.665 -5.152 1.00 98.00 72 SER A CA 1
ATOM 591 C C . SER A 1 72 ? 10.186 -9.727 -6.308 1.00 98.00 72 SER A C 1
ATOM 593 O O . SER A 1 72 ? 11.152 -9.988 -7.022 1.00 98.00 72 SER A O 1
ATOM 595 N N . LEU A 1 73 ? 9.413 -8.653 -6.500 1.00 96.94 73 LEU A N 1
ATOM 596 C CA . LEU A 1 73 ? 9.681 -7.622 -7.506 1.00 96.94 73 LEU A CA 1
ATOM 597 C C . LEU A 1 73 ? 10.869 -6.740 -7.112 1.00 96.94 73 LEU A C 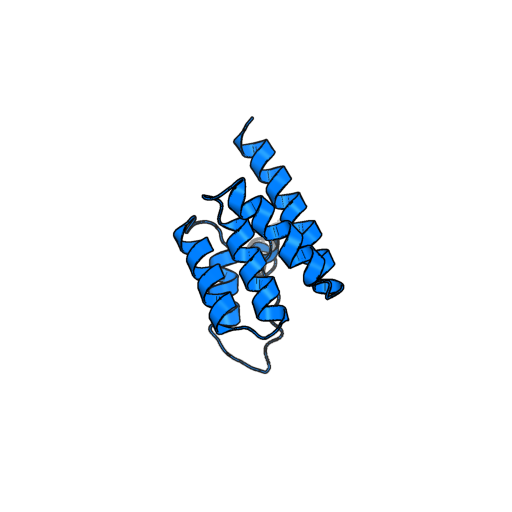1
ATOM 599 O O . LEU A 1 73 ? 11.713 -6.440 -7.955 1.00 96.94 73 LEU A O 1
ATOM 603 N N . ASP A 1 74 ? 10.943 -6.343 -5.841 1.00 95.94 74 ASP A N 1
ATOM 604 C CA . ASP A 1 74 ? 12.051 -5.563 -5.295 1.00 95.94 74 ASP A CA 1
ATOM 605 C C . ASP A 1 74 ? 12.377 -5.998 -3.853 1.00 95.94 74 ASP A C 1
ATOM 607 O O . ASP A 1 74 ? 11.766 -5.511 -2.897 1.00 95.94 74 ASP A O 1
ATOM 611 N N . PRO A 1 75 ? 13.388 -6.866 -3.666 1.00 95.62 75 PRO A N 1
ATOM 612 C CA . PRO A 1 75 ? 13.845 -7.280 -2.338 1.00 95.62 75 PRO A CA 1
ATOM 613 C C . PRO A 1 75 ? 14.477 -6.154 -1.507 1.00 95.62 75 PRO A C 1
ATOM 615 O O . PRO A 1 75 ? 14.770 -6.345 -0.330 1.00 95.62 75 PRO A O 1
ATOM 618 N N . THR A 1 76 ? 14.756 -4.988 -2.100 1.00 94.25 76 THR A N 1
ATOM 619 C CA . THR A 1 76 ? 15.281 -3.819 -1.377 1.00 94.25 76 THR A CA 1
ATOM 620 C C . THR A 1 76 ? 14.182 -2.859 -0.932 1.00 94.25 76 THR A C 1
ATOM 622 O O . THR A 1 76 ? 14.447 -1.939 -0.154 1.00 94.25 76 THR A O 1
ATOM 625 N N . PHE A 1 77 ? 12.938 -3.091 -1.363 1.00 93.81 77 PHE A N 1
ATOM 626 C CA . PHE A 1 77 ? 11.778 -2.316 -0.951 1.00 93.81 77 PHE A CA 1
ATOM 627 C C . PHE A 1 77 ? 11.379 -2.670 0.490 1.00 93.81 77 PHE A C 1
ATOM 629 O O . PHE A 1 77 ? 10.525 -3.520 0.746 1.00 93.81 77 PHE A O 1
ATOM 636 N N . MET A 1 78 ? 12.018 -1.984 1.443 1.00 95.19 78 MET A N 1
ATOM 637 C CA . MET A 1 78 ? 11.873 -2.199 2.890 1.00 95.19 78 MET A CA 1
ATOM 638 C C . MET A 1 78 ? 10.425 -2.292 3.409 1.00 95.19 78 MET A C 1
ATOM 640 O O . MET A 1 78 ? 10.194 -3.115 4.296 1.00 95.19 78 MET A O 1
ATOM 644 N N . PRO A 1 79 ? 9.441 -1.523 2.895 1.00 96.00 79 PRO A N 1
ATOM 645 C CA . PRO A 1 79 ? 8.068 -1.622 3.389 1.00 96.00 79 PRO A CA 1
ATOM 646 C C . PRO A 1 79 ? 7.458 -3.015 3.210 1.00 96.00 79 PRO A C 1
ATOM 648 O O . PRO A 1 79 ? 6.724 -3.474 4.082 1.00 96.00 79 PRO A O 1
ATOM 651 N N . ALA A 1 80 ? 7.806 -3.727 2.132 1.00 96.81 80 ALA A N 1
ATOM 652 C CA . ALA A 1 80 ? 7.283 -5.070 1.900 1.00 96.81 80 ALA A CA 1
ATOM 653 C C . ALA A 1 80 ? 7.786 -6.074 2.945 1.00 96.81 80 ALA A C 1
ATOM 655 O O . ALA A 1 80 ? 6.971 -6.806 3.501 1.00 96.81 80 ALA A O 1
ATOM 656 N N . SER A 1 81 ? 9.090 -6.109 3.254 1.00 95.38 81 SER A N 1
ATOM 657 C CA . SER A 1 81 ? 9.585 -7.006 4.311 1.00 95.38 81 SER A CA 1
ATOM 658 C C . SER A 1 81 ? 9.048 -6.632 5.676 1.00 95.38 81 SER A C 1
ATOM 660 O O . SER A 1 81 ? 8.661 -7.525 6.419 1.00 95.38 81 SER A O 1
ATOM 662 N N . GLN A 1 82 ? 8.974 -5.340 6.001 1.00 94.38 82 GLN A N 1
ATOM 663 C CA . GLN A 1 82 ? 8.426 -4.930 7.289 1.00 94.38 82 GLN A CA 1
ATOM 664 C C . GLN A 1 82 ? 6.973 -5.350 7.462 1.00 94.38 82 GLN A C 1
ATOM 666 O O . GLN A 1 82 ? 6.628 -5.864 8.519 1.00 94.38 82 GLN A O 1
ATOM 671 N N . ASN A 1 83 ? 6.139 -5.199 6.432 1.00 95.25 83 ASN A N 1
ATOM 672 C CA . ASN A 1 83 ? 4.762 -5.678 6.494 1.00 95.25 83 ASN A CA 1
ATOM 673 C C . ASN A 1 83 ? 4.704 -7.208 6.600 1.00 95.25 83 ASN A C 1
ATOM 675 O O . ASN A 1 83 ? 3.928 -7.724 7.398 1.00 95.25 83 ASN A O 1
ATOM 679 N N . ILE A 1 84 ? 5.552 -7.952 5.878 1.00 95.25 84 ILE A N 1
ATOM 680 C CA . ILE A 1 84 ? 5.639 -9.414 6.048 1.00 95.25 84 ILE A CA 1
ATOM 681 C C . ILE A 1 84 ? 5.972 -9.762 7.498 1.00 95.25 84 ILE A C 1
ATOM 683 O O . ILE A 1 84 ? 5.262 -10.561 8.096 1.00 95.25 84 ILE A O 1
ATOM 687 N N . ASP A 1 85 ? 7.010 -9.162 8.073 1.00 92.44 85 ASP A N 1
ATOM 688 C CA . ASP A 1 85 ? 7.447 -9.455 9.439 1.00 92.44 85 ASP A CA 1
ATOM 689 C C . ASP A 1 85 ? 6.387 -9.049 10.471 1.00 92.44 85 ASP A C 1
ATOM 691 O O . ASP A 1 85 ? 6.117 -9.784 11.424 1.00 92.44 85 ASP A O 1
ATOM 695 N N . ALA A 1 86 ? 5.762 -7.887 10.271 1.00 89.88 86 ALA A N 1
ATOM 696 C CA . ALA A 1 86 ? 4.766 -7.345 11.179 1.00 89.88 86 ALA A CA 1
ATOM 697 C C . ALA A 1 86 ? 3.473 -8.166 11.180 1.00 89.88 86 ALA A C 1
ATOM 699 O O . ALA A 1 86 ? 2.933 -8.413 12.256 1.00 89.88 86 ALA A O 1
ATOM 700 N N . TYR A 1 87 ? 3.019 -8.626 10.010 1.00 90.69 87 TYR A N 1
ATOM 701 C CA . TYR A 1 87 ? 1.790 -9.407 9.870 1.00 90.69 87 TYR A CA 1
ATOM 702 C C . TYR A 1 87 ? 2.013 -10.925 9.975 1.00 90.69 87 TYR A C 1
ATOM 704 O O . TYR A 1 87 ? 1.080 -11.653 10.292 1.00 90.69 87 TYR A O 1
ATOM 712 N N . SER A 1 88 ? 3.229 -11.446 9.765 1.00 87.38 88 SER A N 1
ATOM 713 C CA . SER A 1 88 ? 3.505 -12.891 9.891 1.00 87.38 88 SER A CA 1
ATOM 714 C C . SER A 1 88 ? 3.440 -13.385 11.336 1.00 87.38 88 SER A C 1
ATOM 716 O O . SER A 1 88 ? 3.247 -14.582 11.566 1.00 87.38 88 SER A O 1
ATOM 718 N N . LEU A 1 89 ? 3.644 -12.498 12.306 1.00 74.69 89 LEU A N 1
ATOM 719 C CA . LEU A 1 89 ? 3.412 -12.790 13.710 1.00 74.69 89 LEU A CA 1
ATOM 720 C C . LEU A 1 89 ? 1.948 -12.457 13.995 1.00 74.69 89 LEU A C 1
ATOM 722 O O . LEU A 1 89 ? 1.619 -11.305 14.258 1.00 74.69 89 LEU A O 1
ATOM 726 N N . TYR A 1 90 ? 1.074 -13.465 13.907 1.00 61.62 90 TYR A N 1
ATOM 727 C CA . TYR A 1 90 ? -0.330 -13.351 14.308 1.00 61.62 90 TYR A CA 1
ATOM 728 C C . TYR A 1 90 ? -0.404 -13.210 15.834 1.00 61.62 90 TYR A C 1
ATOM 730 O O . TYR A 1 90 ? -0.685 -14.162 16.561 1.00 61.62 90 TYR A O 1
ATOM 738 N N . ASP A 1 91 ? -0.054 -12.029 16.323 1.00 68.25 91 ASP A N 1
ATOM 739 C CA . ASP A 1 91 ? -0.241 -11.625 17.703 1.00 68.25 91 ASP A CA 1
ATOM 740 C C . ASP A 1 91 ? -1.441 -10.683 17.743 1.00 68.25 91 ASP A C 1
ATOM 742 O O . ASP A 1 91 ? -1.368 -9.534 17.306 1.00 68.25 91 ASP A O 1
ATOM 746 N N . SER A 1 92 ? -2.568 -11.197 18.236 1.00 60.19 92 SER A N 1
ATOM 747 C CA . SER A 1 92 ? -3.835 -10.467 18.310 1.00 60.19 92 SER A CA 1
ATOM 748 C C . SER A 1 92 ? -3.777 -9.224 19.201 1.00 60.19 92 SER A C 1
ATOM 750 O O . SER A 1 92 ? -4.696 -8.411 19.150 1.00 60.19 92 SER A O 1
ATOM 752 N N . GLU A 1 93 ? -2.736 -9.075 20.026 1.00 62.19 93 GLU A N 1
ATOM 753 C CA . GLU A 1 93 ? -2.551 -7.905 20.890 1.00 62.19 93 GLU A CA 1
ATOM 754 C C . GLU A 1 93 ? -1.675 -6.815 20.254 1.00 62.19 93 GLU A C 1
ATOM 756 O O . GLU A 1 93 ? -1.568 -5.710 20.795 1.00 62.19 93 GLU A O 1
ATOM 761 N N . LYS A 1 94 ? -1.048 -7.089 19.103 1.00 68.94 94 LYS A N 1
ATOM 762 C CA . LYS A 1 94 ? -0.108 -6.159 18.482 1.00 68.94 94 LYS A CA 1
ATOM 763 C C . LYS A 1 94 ? -0.844 -5.158 17.593 1.00 68.94 94 LYS A C 1
ATOM 765 O O . LYS A 1 94 ? -1.381 -5.509 16.546 1.00 68.94 94 LYS A O 1
ATOM 770 N N . ASP A 1 95 ? -0.806 -3.887 17.987 1.00 77.44 95 ASP A N 1
ATOM 771 C CA . ASP A 1 95 ? -1.168 -2.770 17.110 1.00 77.44 95 ASP A CA 1
ATOM 772 C C . ASP A 1 95 ? -0.111 -2.651 16.001 1.00 77.44 95 ASP A C 1
ATOM 774 O O . ASP A 1 95 ? 0.968 -2.081 16.193 1.00 77.44 95 ASP A O 1
ATOM 778 N N . VAL A 1 96 ? -0.374 -3.296 14.864 1.00 84.56 96 VAL A N 1
ATOM 779 C CA . VAL A 1 96 ? 0.527 -3.281 13.712 1.00 84.56 96 VAL A CA 1
ATOM 780 C C . VAL A 1 96 ? 0.315 -1.997 12.924 1.00 84.56 96 VAL A C 1
ATOM 782 O O . VAL A 1 96 ? -0.752 -1.765 12.358 1.00 84.56 96 VAL A O 1
ATOM 785 N N . LYS A 1 97 ? 1.374 -1.192 12.823 1.00 89.38 97 LYS A N 1
ATOM 786 C CA . LYS A 1 97 ? 1.416 -0.035 11.931 1.00 89.38 97 LYS A CA 1
ATOM 787 C C . LYS A 1 97 ? 1.890 -0.483 10.546 1.00 89.38 97 LYS A C 1
ATOM 789 O O . LYS A 1 97 ? 3.021 -0.953 10.438 1.00 89.38 97 LYS A O 1
ATOM 794 N N . PRO A 1 98 ? 1.066 -0.349 9.493 1.00 93.44 98 PRO A N 1
ATOM 795 C CA . PRO A 1 98 ? 1.490 -0.709 8.149 1.00 93.44 98 PRO A CA 1
ATOM 796 C C . PRO A 1 98 ? 2.576 0.244 7.642 1.00 93.44 98 PRO A C 1
ATOM 798 O O . PRO A 1 98 ? 2.461 1.463 7.792 1.00 93.44 98 PRO A O 1
ATOM 801 N N . ALA A 1 99 ? 3.586 -0.303 6.971 1.00 95.88 99 ALA A N 1
ATOM 802 C CA . ALA A 1 99 ? 4.588 0.466 6.247 1.00 95.88 99 ALA A CA 1
ATOM 803 C C . ALA A 1 99 ? 4.124 0.718 4.803 1.00 95.88 99 ALA A C 1
ATOM 805 O O . ALA A 1 99 ? 4.087 -0.193 3.969 1.00 95.88 99 ALA A O 1
ATOM 806 N N . TYR A 1 100 ? 3.773 1.962 4.488 1.00 96.31 100 TYR A N 1
ATOM 807 C CA . TYR A 1 100 ? 3.399 2.408 3.143 1.00 96.31 100 TYR A CA 1
ATOM 808 C C . TYR A 1 100 ? 4.625 2.877 2.359 1.00 96.31 100 TYR A C 1
ATOM 810 O O . TYR A 1 100 ? 4.723 2.639 1.152 1.00 96.31 100 TYR A O 1
ATOM 818 N N . THR A 1 101 ? 5.557 3.548 3.039 1.00 94.12 101 THR A N 1
ATOM 819 C CA . THR A 1 101 ? 6.787 4.108 2.472 1.00 94.12 101 THR A CA 1
ATOM 820 C C . THR A 1 101 ? 8.008 3.708 3.295 1.00 94.12 101 THR A C 1
ATOM 822 O O . THR A 1 101 ? 7.902 3.172 4.396 1.00 94.12 101 THR A O 1
ATOM 825 N N . ALA A 1 102 ? 9.201 3.974 2.757 1.00 89.94 102 ALA A N 1
ATOM 826 C CA . ALA A 1 102 ? 10.446 3.728 3.479 1.00 89.94 102 ALA A CA 1
ATOM 827 C C . ALA A 1 102 ? 10.557 4.555 4.775 1.00 89.94 102 ALA A C 1
ATOM 829 O O . ALA A 1 102 ? 11.203 4.106 5.717 1.00 89.94 102 ALA A O 1
ATOM 830 N N . ASP A 1 103 ? 9.918 5.726 4.853 1.00 90.38 103 ASP A N 1
ATOM 831 C CA . ASP A 1 103 ? 9.942 6.563 6.057 1.00 90.38 103 ASP A CA 1
ATOM 832 C C . ASP A 1 103 ? 9.233 5.888 7.232 1.00 90.38 103 ASP A C 1
ATOM 834 O O . ASP A 1 103 ? 9.740 5.927 8.356 1.00 90.38 103 ASP A O 1
ATOM 838 N N . ASP A 1 104 ? 8.125 5.183 6.967 1.00 91.19 104 ASP A N 1
ATOM 839 C CA . ASP A 1 104 ? 7.433 4.386 7.985 1.00 91.19 104 ASP A CA 1
ATOM 840 C C . ASP A 1 104 ? 8.405 3.366 8.610 1.00 91.19 104 ASP A C 1
ATOM 842 O O . ASP A 1 104 ? 8.429 3.178 9.825 1.00 91.19 104 ASP A O 1
ATOM 8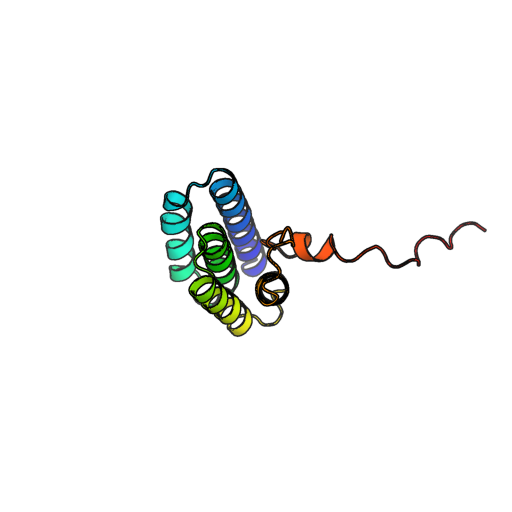46 N N . CYS A 1 105 ? 9.315 2.813 7.801 1.00 88.38 105 CYS A N 1
ATOM 847 C CA . CYS A 1 105 ? 10.312 1.842 8.241 1.00 88.38 105 CYS A CA 1
ATOM 848 C C . CYS A 1 105 ? 11.459 2.420 9.075 1.00 88.38 105 CYS A C 1
ATOM 850 O O . CYS A 1 105 ? 12.078 1.698 9.864 1.00 88.38 105 CYS A O 1
ATOM 852 N N . LEU A 1 106 ? 11.791 3.695 8.870 1.00 80.19 106 LEU A N 1
ATOM 853 C CA . LEU A 1 106 ? 12.913 4.361 9.532 1.00 80.19 106 LEU A CA 1
ATOM 854 C C . LEU A 1 106 ? 12.535 4.880 10.920 1.00 80.19 106 LEU A C 1
ATOM 856 O O . LEU A 1 106 ? 13.391 4.927 11.801 1.00 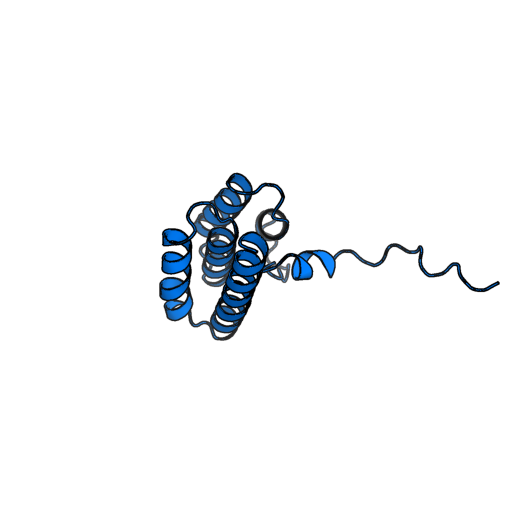80.19 106 LEU A O 1
ATOM 860 N N . THR A 1 107 ? 11.262 5.215 11.136 1.00 61.72 107 THR A N 1
ATOM 861 C CA . THR A 1 107 ? 10.781 5.733 12.427 1.00 61.72 107 THR A CA 1
ATOM 862 C C . THR A 1 107 ? 10.819 4.702 13.562 1.00 61.72 107 THR A C 1
ATOM 864 O O . THR A 1 107 ? 10.950 5.085 14.725 1.00 61.72 107 THR A O 1
ATOM 867 N N . GLU A 1 108 ? 10.793 3.400 13.251 1.00 53.34 108 GLU A N 1
ATOM 868 C CA . GLU A 1 108 ? 10.879 2.330 14.259 1.00 53.34 108 GLU A CA 1
ATOM 869 C C . GLU A 1 108 ? 12.316 1.935 14.638 1.00 53.34 108 GLU A C 1
ATOM 871 O O . GLU A 1 108 ? 12.544 1.320 15.688 1.00 53.34 108 GLU A O 1
ATOM 876 N N . ARG A 1 109 ? 13.327 2.333 13.849 1.00 50.19 109 ARG A N 1
ATOM 877 C CA . ARG A 1 109 ? 14.724 2.246 14.295 1.00 50.19 109 ARG A CA 1
ATOM 878 C C . ARG A 1 109 ? 14.957 3.354 15.314 1.00 50.19 109 ARG A C 1
ATOM 880 O O . ARG A 1 109 ? 15.289 4.477 14.947 1.00 50.19 109 ARG A O 1
ATOM 887 N N . ARG A 1 110 ? 14.808 3.029 16.608 1.00 47.41 110 ARG A N 1
ATOM 888 C CA . ARG A 1 110 ? 15.291 3.882 17.712 1.00 47.41 110 ARG A CA 1
ATOM 889 C C . ARG A 1 110 ? 16.645 4.487 17.319 1.00 47.41 110 ARG A C 1
ATOM 891 O O . ARG A 1 110 ? 17.501 3.723 16.862 1.00 47.41 110 ARG A O 1
ATOM 898 N N . PRO A 1 111 ? 16.883 5.792 17.541 1.00 45.28 111 PRO A N 1
ATOM 899 C CA . PRO A 1 111 ? 18.216 6.339 17.365 1.00 45.28 111 PRO A CA 1
ATOM 900 C C . PRO A 1 111 ? 19.165 5.519 18.240 1.00 45.28 111 PRO A C 1
ATOM 902 O O . PRO A 1 111 ? 19.001 5.431 19.462 1.00 45.28 111 PRO A O 1
ATOM 905 N N . THR A 1 112 ? 20.119 4.842 17.604 1.00 51.44 112 THR A N 1
ATOM 906 C CA . THR A 1 112 ? 21.230 4.216 18.315 1.00 51.44 112 THR A CA 1
ATOM 907 C C . THR A 1 112 ? 21.890 5.295 19.164 1.00 51.44 112 THR A C 1
ATOM 909 O O . THR A 1 112 ? 22.077 6.412 18.687 1.00 51.44 112 THR A O 1
ATOM 912 N N . LEU A 1 113 ? 22.210 4.968 20.417 1.00 49.03 113 LEU A N 1
ATOM 913 C CA . LEU A 1 113 ? 22.826 5.817 21.446 1.00 49.03 113 LEU A CA 1
ATOM 914 C C . LEU A 1 113 ? 24.235 6.337 21.060 1.00 49.03 113 LEU A C 1
ATOM 916 O O . LEU A 1 113 ? 25.192 6.138 21.799 1.00 49.03 113 LEU A O 1
ATOM 920 N N . LEU A 1 114 ? 24.387 6.983 19.906 1.00 51.09 114 LEU A N 1
ATOM 921 C CA . LEU A 1 114 ? 25.649 7.520 19.390 1.00 51.09 114 LEU A CA 1
ATOM 922 C C . LEU A 1 114 ? 25.594 9.026 19.093 1.00 51.09 114 LEU A C 1
ATOM 924 O O . LEU A 1 114 ? 26.605 9.596 18.709 1.00 51.09 114 LEU A O 1
ATOM 928 N N . GLU A 1 115 ? 24.470 9.702 19.353 1.00 51.25 115 GLU A N 1
ATOM 929 C CA . GLU A 1 115 ? 24.380 11.173 19.262 1.00 51.25 115 GLU A CA 1
ATOM 930 C C . GLU A 1 115 ? 24.496 11.888 20.624 1.00 51.25 115 GLU A C 1
ATOM 932 O O . GLU A 1 115 ? 24.351 13.103 20.707 1.00 51.25 115 GLU A O 1
ATOM 937 N N . LYS A 1 116 ? 24.793 11.166 21.718 1.00 48.81 116 LYS A N 1
ATOM 938 C CA . LYS A 1 116 ? 25.017 11.756 23.058 1.00 48.81 116 LYS A CA 1
ATOM 939 C C . LYS A 1 116 ? 26.481 11.769 23.510 1.00 48.81 116 LYS A C 1
ATOM 941 O O . LYS A 1 116 ? 26.761 11.737 24.703 1.00 48.81 116 LYS A O 1
ATOM 946 N N . SER A 1 117 ? 27.422 11.861 22.579 1.00 53.09 117 SER A N 1
ATOM 947 C CA . SER A 1 117 ? 28.832 12.123 22.896 1.00 53.09 117 SER A CA 1
ATOM 948 C C . SER A 1 117 ? 29.348 13.266 22.030 1.00 53.09 117 SER A C 1
ATOM 950 O O . SER A 1 117 ? 30.048 13.059 21.045 1.00 53.09 117 SER A O 1
ATOM 952 N N . GLY A 1 118 ? 28.939 14.477 22.401 1.00 50.16 118 GLY A N 1
ATOM 953 C CA . GLY A 1 118 ? 29.326 15.732 21.762 1.00 50.16 118 GLY A CA 1
ATOM 954 C C . GLY A 1 118 ? 29.179 16.916 22.716 1.00 50.16 118 GLY A C 1
ATOM 955 O O . GLY A 1 118 ? 28.659 17.952 22.330 1.00 50.16 118 GLY A O 1
ATOM 956 N N . PHE A 1 119 ? 29.576 16.732 23.976 1.00 51.28 119 PHE A N 1
ATOM 957 C CA . PHE A 1 119 ? 29.893 17.823 24.896 1.00 51.28 119 PHE A CA 1
ATOM 958 C C . PHE A 1 119 ? 31.315 17.567 25.401 1.00 51.28 119 PHE A C 1
ATOM 960 O O . PHE A 1 119 ? 31.521 16.740 26.290 1.00 51.28 119 PHE A O 1
ATOM 967 N N . PHE A 1 120 ? 32.278 18.233 24.770 1.00 55.25 120 PHE A N 1
ATOM 968 C CA . PHE A 1 120 ? 33.557 18.606 25.364 1.00 55.25 120 PHE A CA 1
ATOM 969 C C . PHE A 1 120 ? 33.633 20.128 25.325 1.00 55.25 120 PHE A C 1
ATOM 971 O O . PHE A 1 120 ? 33.181 20.693 24.300 1.00 55.25 120 PHE A O 1
#